Protein AF-A0A3D0IDB5-F1 (afdb_monomer_lite)

Foldseek 3Di:
DDDDDDDDDPVVVVVVVVVVVVVCVVVVVVVVVVVVVVVVVVVVVVVVVLVVVQVVVCVPPVDGDDDDPFVDDDDDPDDDDGD

Structure (mmCIF, N/CA/C/O backbone):
data_AF-A0A3D0IDB5-F1
#
_entry.id   AF-A0A3D0IDB5-F1
#
loop_
_atom_site.group_PDB
_atom_site.id
_atom_site.type_symbol
_atom_site.label_atom_id
_atom_site.label_alt_id
_atom_site.label_comp_id
_atom_site.label_asym_id
_atom_site.label_entity_id
_atom_site.label_seq_id
_atom_site.pdbx_PDB_ins_code
_atom_site.Cartn_x
_atom_site.Cartn_y
_atom_site.Cartn_z
_atom_site.occupancy
_atom_site.B_iso_or_equiv
_atom_site.auth_seq_id
_atom_site.auth_comp_id
_atom_site.auth_asym_id
_atom_site.auth_atom_id
_atom_site.pdbx_PDB_model_num
ATOM 1 N N . MET A 1 1 ? -55.399 14.729 14.667 1.00 54.41 1 MET A N 1
ATOM 2 C CA . MET A 1 1 ? -54.465 13.803 15.348 1.00 54.41 1 MET A CA 1
ATOM 3 C C . MET A 1 1 ? -53.038 14.226 15.043 1.00 54.41 1 MET A C 1
ATOM 5 O O . MET A 1 1 ? -52.571 14.039 13.928 1.00 54.41 1 MET A O 1
ATOM 9 N N . THR A 1 2 ? -52.370 14.869 15.995 1.00 58.38 2 THR A N 1
ATOM 10 C CA . THR A 1 2 ? -50.961 15.266 15.888 1.00 58.38 2 THR A CA 1
ATOM 11 C C . THR A 1 2 ? -50.079 14.065 16.219 1.00 58.38 2 THR A C 1
ATOM 13 O O . THR A 1 2 ? -50.108 13.527 17.323 1.00 58.38 2 THR A O 1
ATOM 16 N N . LYS A 1 3 ? -49.326 13.600 15.221 1.00 67.25 3 LYS A N 1
ATOM 17 C CA . LYS A 1 3 ? -48.372 12.494 15.339 1.00 67.25 3 LYS A CA 1
ATOM 18 C C . LYS A 1 3 ? -47.234 12.947 16.262 1.00 67.25 3 LYS A C 1
ATOM 20 O O . LYS A 1 3 ? -46.582 13.949 15.964 1.00 67.25 3 LYS A O 1
ATOM 25 N N . ARG A 1 4 ? -47.021 12.267 17.395 1.00 70.25 4 ARG A N 1
ATOM 26 C CA . ARG A 1 4 ? -45.870 12.552 18.269 1.00 70.25 4 ARG A CA 1
ATOM 27 C C . ARG A 1 4 ? -44.596 12.282 17.466 1.00 70.25 4 ARG A C 1
ATOM 29 O O . ARG A 1 4 ? -44.481 11.239 16.829 1.00 70.25 4 ARG A O 1
ATOM 36 N N . ARG A 1 5 ? -43.678 13.248 17.444 1.00 69.25 5 ARG A N 1
ATOM 37 C CA . ARG A 1 5 ? -42.334 13.048 16.899 1.00 69.25 5 ARG A CA 1
ATOM 38 C C . ARG A 1 5 ? -41.550 12.249 17.933 1.00 69.25 5 ARG A C 1
ATOM 40 O O . ARG A 1 5 ? -41.268 12.774 19.006 1.00 69.25 5 ARG A O 1
ATOM 47 N N . GLU A 1 6 ? -41.258 10.992 17.631 1.00 76.00 6 GLU A N 1
ATOM 48 C CA . GLU A 1 6 ? -40.328 10.195 18.427 1.00 76.00 6 GLU A CA 1
ATOM 49 C C . GLU A 1 6 ? -38.909 10.705 18.148 1.00 76.00 6 GLU A C 1
ATOM 51 O O . GLU A 1 6 ? -38.488 10.809 16.995 1.00 76.00 6 GLU A O 1
ATOM 56 N N . GLY A 1 7 ? -38.224 11.151 19.201 1.00 77.00 7 GLY A N 1
ATOM 57 C CA . GLY A 1 7 ? -36.839 11.606 19.138 1.00 77.00 7 GLY A CA 1
ATOM 58 C C . GLY A 1 7 ? -35.879 10.439 19.347 1.00 77.00 7 GLY A C 1
ATOM 59 O O . GLY A 1 7 ? -36.174 9.531 20.118 1.00 77.00 7 GLY A O 1
ATOM 60 N N . PHE A 1 8 ? -34.733 10.485 18.670 1.00 78.25 8 PHE A N 1
ATOM 61 C CA . PHE A 1 8 ? -33.651 9.515 18.828 1.00 78.25 8 PHE A CA 1
ATOM 62 C C . PHE A 1 8 ? -33.038 9.619 20.227 1.00 78.25 8 PHE A C 1
ATOM 64 O O . PHE A 1 8 ? -32.809 10.728 20.723 1.00 78.25 8 PHE A O 1
ATOM 71 N N . THR A 1 9 ? -32.762 8.489 20.872 1.00 90.56 9 THR A N 1
ATOM 72 C CA . THR A 1 9 ? -32.160 8.503 22.205 1.00 90.56 9 THR A CA 1
ATOM 73 C C . THR A 1 9 ? -30.643 8.680 22.113 1.00 90.56 9 THR A C 1
ATOM 75 O O . THR A 1 9 ? -29.980 8.201 21.193 1.00 90.56 9 THR A O 1
ATOM 78 N N . LEU A 1 10 ? -30.050 9.358 23.099 1.00 90.31 10 LEU A N 1
ATOM 79 C CA . LEU A 1 10 ? -28.590 9.488 23.171 1.00 90.31 10 LEU A CA 1
ATOM 80 C C . LEU A 1 10 ? -27.905 8.126 23.341 1.00 90.31 10 LEU A C 1
ATOM 82 O O . LEU A 1 10 ? -26.811 7.923 22.821 1.00 90.31 10 LEU A O 1
ATOM 86 N N . ILE A 1 11 ? -28.558 7.181 24.022 1.00 92.94 11 ILE A N 1
ATOM 87 C CA . ILE A 1 11 ? -28.011 5.840 24.239 1.00 92.94 11 ILE A CA 1
ATOM 88 C C . ILE A 1 11 ? -27.949 5.022 22.945 1.00 92.94 11 ILE A C 1
ATOM 90 O O . ILE A 1 11 ? -26.946 4.348 22.712 1.00 92.94 11 ILE A O 1
ATOM 94 N N . GLU A 1 12 ? -28.949 5.140 22.063 1.00 91.12 12 GLU A N 1
ATOM 95 C CA . GLU A 1 12 ? -28.894 4.536 20.726 1.00 91.12 12 GLU A CA 1
ATOM 96 C C . GLU A 1 12 ? -27.696 5.074 19.940 1.00 91.12 12 GLU A C 1
ATOM 98 O O . GLU A 1 12 ? -26.957 4.297 19.336 1.00 91.12 12 GLU A O 1
ATOM 103 N N . LEU A 1 13 ? -27.432 6.383 20.012 1.00 91.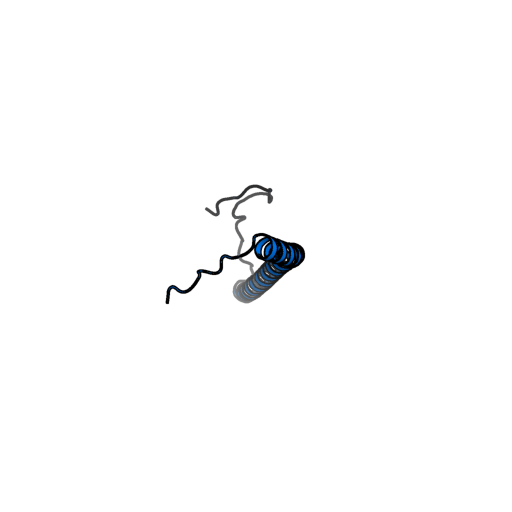75 13 LEU A N 1
ATOM 104 C CA . LEU A 1 13 ? -26.274 6.975 19.339 1.00 91.75 13 LEU A CA 1
ATOM 105 C C . LEU A 1 13 ? -24.949 6.450 19.908 1.00 91.75 13 LEU A C 1
ATOM 107 O O . LEU A 1 13 ? -24.031 6.136 19.151 1.00 91.75 13 LEU A O 1
ATOM 111 N N . MET A 1 14 ? -24.843 6.336 21.233 1.00 94.19 14 MET A N 1
ATOM 112 C CA . MET A 1 14 ? -23.614 5.888 21.893 1.00 94.19 14 MET A CA 1
ATOM 113 C C . MET A 1 14 ? -23.239 4.455 21.512 1.00 94.19 14 MET A C 1
ATOM 115 O O . MET A 1 14 ? -22.070 4.188 21.232 1.00 94.19 14 MET A O 1
ATOM 119 N N . ILE A 1 15 ? -24.214 3.543 21.452 1.00 95.25 1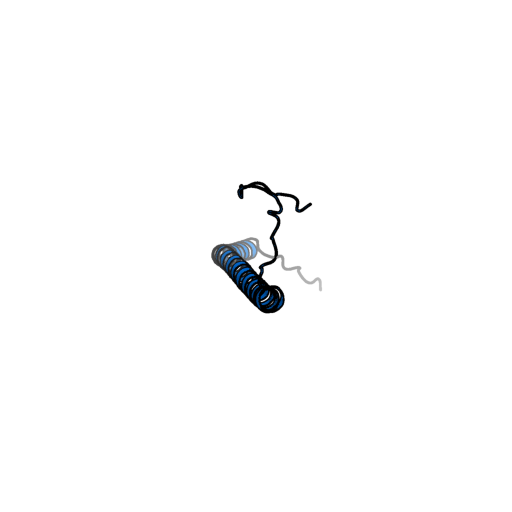5 ILE A N 1
ATOM 120 C CA . ILE A 1 15 ? -23.962 2.148 21.062 1.00 95.25 15 ILE A CA 1
ATOM 121 C C . ILE A 1 15 ? -23.511 2.078 19.597 1.00 95.25 15 ILE A C 1
ATOM 123 O O . ILE A 1 15 ? -22.559 1.365 19.279 1.00 95.25 15 ILE A O 1
ATOM 127 N N . VAL A 1 16 ? -24.129 2.862 18.710 1.00 95.88 16 VAL A N 1
ATOM 128 C CA . VAL A 1 16 ? -23.753 2.906 17.288 1.00 95.88 16 VAL A CA 1
ATOM 129 C C . VAL A 1 16 ? -22.311 3.384 17.110 1.00 95.88 16 VAL A C 1
ATOM 131 O O . VAL A 1 16 ? -21.533 2.741 16.403 1.00 95.88 16 VAL A O 1
ATOM 134 N N . VAL A 1 17 ? -21.918 4.469 17.783 1.00 96.12 17 VAL A N 1
ATOM 135 C CA . VAL A 1 17 ? -20.543 4.990 17.700 1.00 96.12 17 VAL A CA 1
ATOM 136 C C . VAL A 1 17 ? -19.539 3.999 18.293 1.00 96.12 17 VAL A C 1
ATOM 138 O O . VAL A 1 17 ? -18.462 3.823 17.726 1.00 96.12 17 VAL A O 1
ATOM 141 N N . ALA A 1 18 ? -19.893 3.298 19.375 1.00 96.31 18 ALA A N 1
ATOM 142 C CA . ALA A 1 18 ? -19.043 2.259 19.954 1.00 96.31 18 ALA A CA 1
ATOM 143 C C . ALA A 1 18 ? -18.795 1.101 18.970 1.00 96.31 18 ALA A C 1
ATOM 145 O O . ALA A 1 18 ? -17.650 0.691 18.778 1.00 96.31 18 ALA A O 1
ATOM 146 N N . ILE A 1 19 ? -19.840 0.617 18.288 1.00 97.31 19 ILE A N 1
ATOM 147 C CA . ILE A 1 19 ? -19.718 -0.453 17.286 1.00 97.31 19 ILE A CA 1
ATOM 148 C C . ILE A 1 19 ? -18.867 0.012 16.095 1.00 97.31 19 ILE A C 1
ATOM 150 O O . ILE A 1 19 ? -17.942 -0.695 15.691 1.00 97.31 19 ILE A O 1
ATOM 154 N N . ILE A 1 20 ? -19.122 1.213 15.561 1.00 97.38 20 ILE A N 1
ATOM 155 C CA . ILE A 1 20 ? -18.329 1.778 14.455 1.00 97.38 20 ILE A CA 1
ATOM 156 C C . ILE A 1 20 ? -16.864 1.957 14.876 1.00 97.38 20 ILE A C 1
ATOM 158 O O . ILE A 1 20 ? -15.970 1.663 14.086 1.00 97.38 20 ILE A O 1
ATOM 162 N N . GLY A 1 21 ? -16.603 2.372 16.119 1.00 97.44 21 GLY A N 1
ATOM 163 C CA . GLY A 1 21 ? -15.254 2.502 16.669 1.00 97.44 21 GLY A CA 1
ATOM 164 C C . GLY A 1 21 ? -14.485 1.178 16.682 1.00 97.44 21 GLY A C 1
ATOM 165 O O . GLY A 1 21 ? -13.338 1.133 16.234 1.00 97.44 21 GLY A O 1
ATOM 166 N N . ILE A 1 22 ? -15.125 0.085 17.116 1.00 97.19 22 ILE A N 1
ATOM 167 C CA . ILE A 1 22 ? -14.520 -1.259 17.117 1.00 97.19 22 ILE A CA 1
ATOM 168 C C . ILE A 1 22 ? -14.224 -1.721 15.684 1.00 97.19 22 ILE A C 1
ATOM 170 O O . ILE A 1 22 ? -13.124 -2.196 15.397 1.00 97.19 22 ILE A O 1
ATOM 174 N N . LEU A 1 23 ? -15.181 -1.545 14.766 1.00 97.81 23 LEU A N 1
ATOM 175 C CA . LEU A 1 23 ? -14.999 -1.913 13.360 1.00 97.81 23 LEU A CA 1
ATOM 176 C C . LEU A 1 23 ? -13.871 -1.103 12.707 1.00 97.81 23 LEU A C 1
ATOM 178 O O . LEU A 1 23 ? -13.023 -1.675 12.022 1.00 97.81 23 LEU A O 1
ATOM 182 N N . ALA A 1 24 ? -13.818 0.208 12.952 1.00 97.25 24 ALA A N 1
ATOM 183 C CA . ALA A 1 24 ? -12.797 1.095 12.403 1.00 97.25 24 ALA A CA 1
ATOM 184 C C . ALA A 1 24 ? -11.392 0.744 12.914 1.00 97.25 24 AL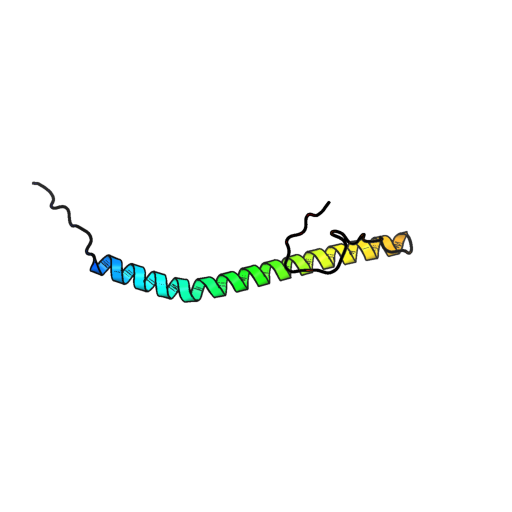A A C 1
ATOM 186 O O . ALA A 1 24 ? -10.449 0.711 12.121 1.00 97.25 24 ALA A O 1
ATOM 187 N N . ALA A 1 25 ? -11.252 0.412 14.202 1.00 97.00 25 ALA A N 1
ATOM 188 C CA . ALA A 1 25 ? -9.971 0.038 14.799 1.00 97.00 25 ALA A CA 1
ATOM 189 C C . ALA A 1 25 ? -9.324 -1.179 14.112 1.00 97.00 25 ALA A C 1
ATOM 191 O O . ALA A 1 25 ? -8.104 -1.223 13.961 1.00 97.00 25 ALA A O 1
ATOM 192 N N . ILE A 1 26 ? -10.130 -2.141 13.650 1.00 96.81 26 ILE A N 1
ATOM 193 C CA . ILE A 1 26 ? -9.651 -3.331 12.929 1.00 96.81 26 ILE A CA 1
ATOM 194 C C . ILE A 1 26 ? -9.515 -3.046 11.424 1.00 96.81 26 ILE A C 1
ATOM 196 O O . ILE A 1 26 ? -8.548 -3.468 10.783 1.00 96.81 26 ILE A O 1
ATOM 200 N N . ALA A 1 27 ? -10.470 -2.318 10.842 1.00 97.19 27 ALA A N 1
ATOM 201 C CA . ALA A 1 27 ? -10.536 -2.088 9.403 1.00 97.19 27 ALA A CA 1
ATOM 202 C C . ALA A 1 27 ? -9.421 -1.165 8.890 1.00 97.19 27 ALA A C 1
ATOM 204 O O . ALA A 1 27 ? -8.825 -1.457 7.853 1.00 97.19 27 ALA A O 1
ATOM 205 N N . ILE A 1 28 ? -9.101 -0.084 9.609 1.00 96.62 28 ILE A N 1
ATOM 206 C CA . ILE A 1 28 ? -8.097 0.908 9.190 1.00 96.62 28 ILE A CA 1
ATOM 207 C C . ILE A 1 28 ? -6.706 0.281 8.974 1.00 96.62 28 ILE A C 1
ATOM 209 O O . ILE A 1 28 ? -6.176 0.410 7.866 1.00 96.62 28 ILE A O 1
ATOM 213 N N . PRO A 1 29 ? -6.090 -0.423 9.947 1.00 96.25 29 PRO A N 1
ATOM 214 C CA . PRO A 1 29 ? -4.763 -1.003 9.739 1.00 96.25 29 PRO A CA 1
ATOM 215 C C . PRO A 1 29 ? -4.760 -2.070 8.637 1.00 96.25 29 PRO A C 1
ATOM 217 O O . PRO A 1 29 ? -3.810 -2.148 7.854 1.00 96.25 29 PRO A O 1
ATOM 220 N N . ASN A 1 30 ? -5.833 -2.862 8.522 1.00 97.19 30 ASN A N 1
ATOM 221 C CA . ASN A 1 30 ? -5.958 -3.859 7.461 1.00 97.19 30 ASN A CA 1
ATOM 222 C C . ASN A 1 30 ? -6.039 -3.204 6.071 1.00 97.19 30 ASN A C 1
ATOM 224 O O . ASN A 1 30 ? -5.353 -3.624 5.138 1.00 97.19 30 ASN A O 1
ATOM 228 N N . PHE A 1 31 ? -6.814 -2.128 5.942 1.00 96.38 31 PHE A N 1
ATOM 229 C CA . PHE A 1 31 ? -6.930 -1.366 4.703 1.00 96.38 31 PHE A CA 1
ATOM 230 C C . PHE A 1 31 ? -5.603 -0.710 4.297 1.00 96.38 31 PHE A C 1
ATOM 232 O O . PHE A 1 31 ? -5.216 -0.779 3.130 1.00 96.38 31 PHE A O 1
ATOM 239 N N . LEU A 1 32 ? -4.854 -0.148 5.252 1.00 96.81 32 LEU A N 1
ATOM 240 C CA . LEU A 1 32 ? -3.514 0.393 4.997 1.00 96.81 32 LEU A CA 1
ATOM 241 C C . LEU A 1 32 ? -2.554 -0.694 4.495 1.00 96.81 32 LEU A C 1
ATOM 243 O O . LEU A 1 32 ? -1.850 -0.494 3.503 1.00 96.81 32 LEU A O 1
ATOM 247 N N . LYS A 1 33 ? -2.565 -1.876 5.121 1.00 96.31 33 LYS A N 1
ATOM 248 C CA . LYS A 1 33 ? -1.769 -3.025 4.670 1.00 96.31 33 LYS A CA 1
ATOM 249 C C . LYS A 1 33 ? -2.170 -3.475 3.264 1.00 96.31 33 LYS A C 1
ATOM 251 O O . LYS A 1 33 ? -1.295 -3.766 2.450 1.00 96.31 33 LYS A O 1
ATOM 256 N N . PHE A 1 34 ? -3.467 -3.517 2.959 1.00 96.56 34 PHE A N 1
ATOM 257 C CA . PHE A 1 34 ? -3.964 -3.848 1.625 1.00 96.56 34 PHE A CA 1
ATOM 258 C C . PHE A 1 34 ? -3.485 -2.841 0.572 1.00 96.56 34 PHE A C 1
ATOM 260 O O . PHE A 1 34 ? -2.940 -3.256 -0.450 1.00 96.56 34 PHE A O 1
ATOM 267 N N . GLN A 1 35 ? -3.592 -1.535 0.844 1.00 96.62 35 GLN A N 1
ATOM 268 C CA . GLN A 1 35 ? -3.070 -0.499 -0.050 1.00 96.62 35 GLN A CA 1
ATOM 269 C C . GLN A 1 35 ? -1.569 -0.656 -0.301 1.00 96.62 35 GLN A C 1
ATOM 271 O O . GLN A 1 35 ? -1.133 -0.597 -1.448 1.00 96.62 35 GLN A O 1
ATOM 276 N N . LEU A 1 36 ? -0.775 -0.882 0.750 1.00 94.81 36 LEU A N 1
ATOM 277 C CA . LEU A 1 36 ? 0.666 -1.100 0.606 1.00 94.81 36 LEU A CA 1
ATOM 278 C C . LEU A 1 36 ? 0.957 -2.324 -0.267 1.00 94.81 36 LEU A C 1
ATOM 280 O O . LEU A 1 36 ? 1.751 -2.224 -1.198 1.00 94.81 36 LEU A O 1
ATOM 284 N N . ARG A 1 37 ? 0.264 -3.449 -0.040 1.00 95.62 37 ARG A N 1
ATOM 285 C CA . ARG A 1 37 ? 0.407 -4.650 -0.881 1.00 95.62 37 ARG A CA 1
ATOM 286 C C . ARG A 1 37 ? 0.042 -4.374 -2.339 1.00 95.62 37 ARG A C 1
ATOM 288 O O . ARG A 1 37 ? 0.772 -4.813 -3.225 1.00 95.62 37 ARG A O 1
ATOM 295 N N . SER A 1 38 ? -1.030 -3.623 -2.584 1.00 96.00 38 SER A N 1
ATOM 296 C CA . SER A 1 38 ? -1.430 -3.212 -3.933 1.00 96.00 38 SER A CA 1
ATOM 297 C C . SER A 1 38 ? -0.327 -2.404 -4.615 1.00 96.00 38 SER A C 1
ATOM 299 O O . SER A 1 38 ? 0.101 -2.764 -5.707 1.00 96.00 38 SER A O 1
ATOM 301 N N . LYS A 1 39 ? 0.213 -1.383 -3.935 1.00 93.81 39 LYS A N 1
ATOM 302 C CA . LYS A 1 39 ? 1.311 -0.553 -4.457 1.00 93.81 39 LYS A CA 1
ATOM 303 C C . LYS A 1 39 ? 2.575 -1.368 -4.736 1.00 93.81 39 LYS A C 1
ATOM 305 O O . LYS A 1 39 ? 3.222 -1.168 -5.757 1.00 93.81 39 LYS A O 1
ATOM 310 N N . THR A 1 40 ? 2.920 -2.321 -3.867 1.00 94.31 40 THR A N 1
ATOM 311 C CA . THR A 1 40 ? 4.067 -3.213 -4.118 1.00 94.31 40 THR A CA 1
ATOM 312 C C . THR A 1 40 ? 3.833 -4.154 -5.301 1.00 94.31 40 THR A C 1
ATOM 314 O O . THR A 1 40 ? 4.771 -4.450 -6.037 1.00 94.31 40 THR A O 1
ATOM 317 N N . GLY A 1 41 ? 2.593 -4.612 -5.505 1.00 95.69 41 GLY A N 1
ATOM 318 C CA . GLY A 1 41 ? 2.222 -5.438 -6.654 1.00 95.69 41 GLY A CA 1
ATOM 319 C C . GLY A 1 41 ? 2.329 -4.668 -7.968 1.00 95.69 41 GLY A C 1
ATOM 320 O O . GLY A 1 41 ? 2.930 -5.164 -8.917 1.00 95.69 41 GLY A O 1
ATOM 321 N N . GLU A 1 42 ? 1.825 -3.435 -7.988 1.00 94.62 42 GLU A N 1
ATOM 322 C CA . GLU A 1 42 ? 1.942 -2.517 -9.123 1.00 94.62 42 GLU A CA 1
ATOM 323 C C . GLU A 1 42 ? 3.409 -2.219 -9.458 1.00 94.62 42 GLU A C 1
ATOM 325 O O . GLU A 1 42 ? 3.830 -2.385 -10.601 1.00 94.62 42 GLU A O 1
ATOM 330 N N . ALA A 1 43 ? 4.226 -1.884 -8.453 1.00 92.94 43 ALA A N 1
ATOM 331 C CA . ALA A 1 43 ? 5.656 -1.655 -8.647 1.00 92.94 43 ALA A CA 1
ATOM 332 C C . ALA A 1 43 ? 6.355 -2.879 -9.262 1.00 92.94 43 ALA A C 1
ATOM 334 O O . ALA A 1 43 ? 7.148 -2.739 -10.191 1.00 92.94 43 ALA A O 1
ATOM 335 N N . LYS A 1 44 ? 6.030 -4.091 -8.793 1.00 95.06 44 LYS A N 1
ATOM 336 C CA . LYS A 1 44 ? 6.582 -5.333 -9.349 1.00 95.06 44 LYS A CA 1
ATOM 337 C C . LYS A 1 44 ? 6.180 -5.538 -10.813 1.00 95.06 44 LYS A C 1
ATOM 339 O O . LYS A 1 44 ? 7.024 -5.944 -11.607 1.00 95.06 44 LYS A O 1
ATOM 344 N N . ALA A 1 45 ? 4.923 -5.267 -11.165 1.00 96.25 45 ALA A N 1
ATOM 345 C CA . ALA A 1 45 ? 4.441 -5.381 -12.539 1.00 96.25 45 ALA A CA 1
ATOM 346 C C . ALA A 1 45 ? 5.138 -4.375 -13.469 1.00 96.25 45 ALA A C 1
ATOM 348 O O . ALA A 1 45 ? 5.635 -4.760 -14.525 1.00 96.25 45 ALA A O 1
ATOM 349 N N . ASN A 1 46 ? 5.263 -3.118 -13.035 1.00 94.94 46 ASN A N 1
ATOM 350 C CA . ASN A 1 46 ? 5.941 -2.072 -13.800 1.00 94.94 46 ASN A CA 1
ATOM 351 C C . ASN A 1 46 ? 7.425 -2.403 -14.018 1.00 94.94 46 ASN A C 1
ATOM 353 O O . ASN A 1 46 ? 7.922 -2.290 -15.135 1.00 94.94 46 ASN A O 1
ATOM 357 N N . LEU A 1 47 ? 8.127 -2.878 -12.983 1.00 93.69 47 LEU A N 1
ATOM 358 C CA . LEU A 1 47 ? 9.527 -3.303 -13.106 1.00 93.69 47 LEU A CA 1
ATOM 359 C C . LEU A 1 47 ? 9.699 -4.496 -14.053 1.00 93.69 47 LEU A C 1
ATOM 361 O O . LEU A 1 47 ? 10.672 -4.538 -14.801 1.00 93.69 47 LEU A O 1
ATOM 365 N N . ALA A 1 48 ? 8.769 -5.456 -14.042 1.00 95.81 48 ALA A N 1
ATOM 366 C CA . ALA A 1 48 ? 8.800 -6.579 -14.975 1.00 95.81 48 ALA A CA 1
ATOM 367 C C . ALA A 1 48 ? 8.617 -6.111 -16.428 1.00 95.81 48 ALA A C 1
ATOM 369 O O . ALA A 1 48 ? 9.363 -6.547 -17.299 1.00 95.81 48 ALA A O 1
ATOM 370 N N . ALA A 1 49 ? 7.687 -5.183 -16.676 1.00 95.50 49 ALA A N 1
ATOM 371 C CA . ALA A 1 49 ? 7.478 -4.606 -18.002 1.00 95.50 49 ALA A CA 1
ATOM 372 C C . ALA A 1 49 ? 8.714 -3.839 -18.504 1.00 95.50 49 ALA A C 1
ATOM 374 O O . ALA A 1 49 ? 9.136 -4.044 -19.640 1.00 95.50 49 ALA A O 1
ATOM 375 N N . ILE A 1 50 ? 9.330 -3.014 -17.645 1.00 93.12 50 ILE A N 1
ATOM 376 C CA . ILE A 1 50 ? 10.582 -2.306 -17.962 1.00 93.12 50 ILE A CA 1
ATOM 377 C C . ILE A 1 50 ? 11.682 -3.310 -18.306 1.00 93.12 50 ILE A C 1
ATOM 379 O O . ILE A 1 50 ? 12.334 -3.171 -19.333 1.00 93.12 50 ILE A O 1
ATOM 383 N N . ARG A 1 51 ? 11.857 -4.356 -17.490 1.00 93.31 51 ARG A N 1
ATOM 384 C CA . ARG A 1 51 ? 12.855 -5.399 -17.745 1.00 93.31 51 ARG A CA 1
ATOM 385 C C . ARG A 1 51 ? 12.667 -6.047 -19.116 1.00 93.31 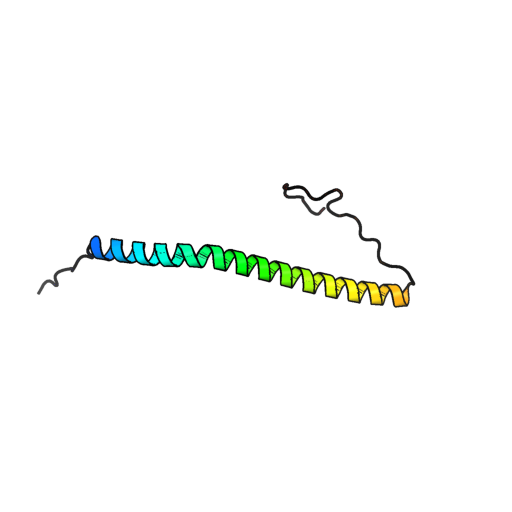51 ARG A C 1
ATOM 387 O O . ARG A 1 51 ? 13.641 -6.194 -19.840 1.00 93.31 51 ARG A O 1
ATOM 394 N N . THR A 1 52 ? 11.443 -6.428 -19.471 1.00 96.06 52 THR A N 1
ATOM 395 C CA . THR A 1 52 ? 11.166 -7.037 -20.780 1.00 96.06 52 THR A CA 1
ATOM 396 C C . THR A 1 52 ? 11.462 -6.072 -21.929 1.00 96.06 52 THR A C 1
ATOM 398 O O . THR A 1 52 ? 12.014 -6.491 -22.943 1.00 96.06 52 THR A O 1
ATOM 401 N N . ALA A 1 53 ? 11.139 -4.786 -21.777 1.00 93.69 53 ALA A N 1
ATOM 402 C CA . ALA A 1 53 ? 11.463 -3.773 -22.780 1.00 93.69 53 ALA A CA 1
ATOM 403 C C . ALA A 1 53 ? 12.984 -3.592 -22.948 1.00 93.69 53 ALA A C 1
ATOM 405 O O . ALA A 1 53 ? 13.478 -3.573 -24.072 1.00 93.69 53 ALA A O 1
ATOM 406 N N . GLU A 1 54 ? 13.724 -3.528 -21.840 1.00 93.19 54 GLU A N 1
ATOM 407 C CA . GLU A 1 54 ? 15.189 -3.437 -21.829 1.00 93.19 54 GLU A CA 1
ATOM 408 C C . GLU A 1 54 ? 15.857 -4.680 -22.433 1.00 93.19 54 GLU A C 1
ATOM 410 O O . GLU A 1 54 ? 16.800 -4.554 -23.208 1.00 93.19 54 GLU A O 1
ATOM 415 N N . GLU A 1 55 ? 15.362 -5.885 -22.131 1.00 95.12 55 GLU A N 1
ATOM 416 C CA . GLU A 1 55 ? 15.848 -7.132 -22.742 1.00 95.12 55 GLU A CA 1
ATOM 417 C C . GLU A 1 55 ? 15.626 -7.131 -24.268 1.00 95.12 55 GLU A C 1
ATOM 419 O O . GLU A 1 55 ? 16.512 -7.542 -25.020 1.00 95.12 55 GLU A O 1
ATOM 424 N N . GLY A 1 56 ? 14.485 -6.611 -24.737 1.00 94.69 56 GLY A N 1
ATOM 425 C CA . GLY A 1 56 ? 14.216 -6.419 -26.165 1.00 94.69 56 GLY A CA 1
ATOM 426 C C . GLY A 1 56 ? 15.172 -5.418 -26.817 1.00 94.69 56 GLY A C 1
ATOM 427 O O . GLY A 1 56 ? 15.746 -5.707 -27.865 1.00 94.69 56 GLY A O 1
ATOM 428 N N . TYR A 1 57 ? 15.408 -4.279 -26.164 1.00 94.19 57 TYR A N 1
ATOM 429 C CA . TYR A 1 57 ? 16.340 -3.259 -26.643 1.00 94.19 57 TYR A CA 1
ATOM 430 C C . TYR A 1 57 ? 17.781 -3.784 -26.707 1.00 94.19 57 TYR A C 1
ATOM 432 O O . TYR A 1 57 ? 18.474 -3.608 -27.710 1.00 94.19 57 TYR A O 1
ATOM 440 N N . PHE A 1 58 ? 18.216 -4.510 -25.676 1.00 95.69 58 PHE A N 1
ATOM 441 C CA . PHE A 1 58 ? 19.535 -5.131 -25.651 1.00 95.69 58 PHE A CA 1
ATOM 442 C C . PHE A 1 58 ? 19.710 -6.144 -26.788 1.00 95.69 58 PHE A C 1
ATOM 444 O O . PHE A 1 58 ? 20.775 -6.193 -27.399 1.00 95.69 58 PHE A O 1
ATOM 451 N N . SER A 1 59 ? 18.671 -6.921 -27.114 1.00 96.06 59 SER A N 1
ATOM 452 C CA . SER A 1 59 ? 18.724 -7.867 -28.234 1.00 96.06 59 SER A CA 1
ATOM 453 C C . SER A 1 59 ? 18.954 -7.191 -29.592 1.00 96.06 59 SER A C 1
ATOM 455 O O . SER A 1 59 ? 19.492 -7.838 -30.488 1.00 96.06 59 SER A O 1
ATOM 457 N N . GLU A 1 60 ? 18.541 -5.935 -29.768 1.00 95.88 60 GLU A N 1
ATOM 458 C CA . GLU A 1 60 ? 18.673 -5.197 -31.031 1.00 95.88 60 GLU A CA 1
ATOM 459 C C . GLU A 1 60 ? 19.965 -4.365 -31.084 1.00 95.88 60 GLU A C 1
ATOM 461 O O . GLU A 1 60 ? 20.665 -4.364 -32.096 1.00 95.88 60 GLU A O 1
ATOM 466 N N . TYR A 1 61 ? 20.324 -3.705 -29.979 1.00 93.75 61 TYR A N 1
ATOM 467 C CA . TYR A 1 61 ? 21.410 -2.717 -29.936 1.00 93.75 61 TYR A CA 1
ATOM 468 C C . TYR A 1 61 ? 22.644 -3.169 -29.139 1.00 93.75 61 TYR A C 1
ATOM 470 O O . TYR A 1 61 ? 23.625 -2.431 -29.059 1.00 93.75 61 TYR A O 1
ATOM 478 N N . SER A 1 62 ? 22.624 -4.370 -28.545 1.00 94.00 62 SER A N 1
ATOM 479 C CA . SER A 1 62 ? 23.695 -4.918 -27.686 1.00 94.00 62 SER A CA 1
ATOM 480 C C . SER A 1 62 ? 24.095 -4.009 -26.511 1.00 94.00 62 SER A C 1
ATOM 482 O O . SER A 1 62 ? 25.206 -4.098 -25.987 1.00 94.00 62 SER A O 1
ATOM 484 N N . THR A 1 63 ? 23.193 -3.125 -26.085 1.00 91.88 63 THR A N 1
ATOM 485 C CA . THR A 1 63 ? 23.375 -2.214 -24.951 1.00 91.88 63 THR A CA 1
ATOM 486 C C . THR A 1 63 ? 22.039 -1.977 -24.255 1.00 91.88 63 THR A C 1
ATOM 488 O O . THR A 1 63 ? 20.996 -2.070 -24.892 1.00 91.88 63 THR A O 1
ATOM 491 N N . TYR A 1 64 ? 22.062 -1.682 -22.955 1.00 91.00 64 TYR A N 1
ATOM 492 C CA . TYR A 1 64 ? 20.876 -1.250 -22.205 1.00 91.00 64 TYR A CA 1
ATOM 493 C C . TYR A 1 64 ? 20.703 0.266 -22.296 1.00 91.00 64 TYR A C 1
ATOM 495 O O . TYR A 1 64 ? 21.677 0.989 -22.544 1.00 91.00 64 TYR A O 1
ATOM 503 N N . VAL A 1 65 ? 19.483 0.755 -22.065 1.00 87.94 65 VAL A N 1
ATOM 504 C CA . VAL A 1 65 ? 19.234 2.196 -22.006 1.00 87.94 65 VAL A CA 1
ATOM 505 C C . VAL A 1 65 ? 19.845 2.758 -20.725 1.00 87.94 65 VAL A C 1
ATOM 507 O O . VAL A 1 65 ? 19.694 2.218 -19.627 1.00 87.94 65 VAL A O 1
ATOM 510 N N . VAL A 1 66 ? 20.550 3.881 -20.853 1.00 81.38 66 VAL A N 1
ATOM 511 C CA . VAL A 1 66 ? 21.081 4.591 -19.690 1.00 81.38 66 VAL A CA 1
ATOM 512 C C . VAL A 1 66 ? 19.921 5.265 -18.965 1.00 81.38 66 VAL A C 1
ATOM 514 O O . VAL A 1 66 ? 19.381 6.272 -19.423 1.00 81.38 66 VAL A O 1
ATOM 517 N N . ALA A 1 67 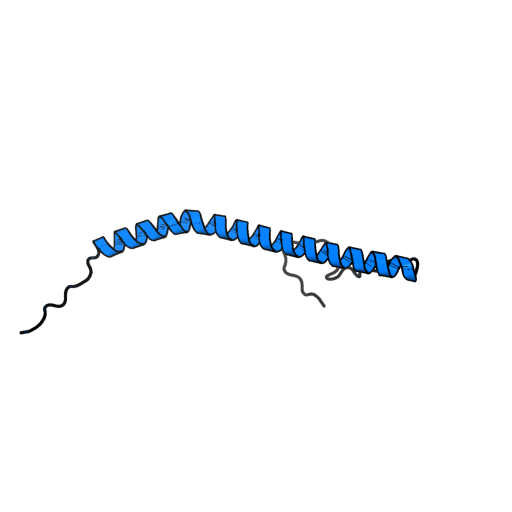? 19.546 4.727 -17.808 1.00 72.69 67 ALA A N 1
ATOM 518 C CA . ALA A 1 67 ? 18.619 5.400 -16.914 1.00 72.69 67 ALA A CA 1
ATO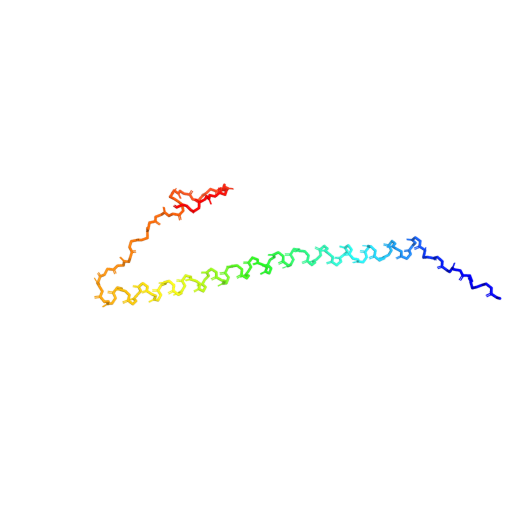M 519 C C . ALA A 1 67 ? 19.338 6.573 -16.230 1.00 72.69 67 ALA A C 1
ATOM 521 O O . ALA A 1 67 ? 20.260 6.379 -15.434 1.00 72.69 67 ALA A O 1
ATOM 522 N N . ALA A 1 68 ? 18.909 7.802 -16.518 1.00 73.19 68 ALA A N 1
ATOM 523 C CA . ALA A 1 68 ? 19.308 8.946 -15.712 1.00 73.19 68 ALA A CA 1
ATOM 524 C C . ALA A 1 68 ? 18.726 8.780 -14.301 1.00 73.19 68 ALA A C 1
ATOM 526 O O . ALA A 1 68 ? 17.541 8.477 -14.143 1.00 73.19 68 ALA A O 1
ATOM 527 N N . GLN A 1 69 ? 19.545 8.982 -13.264 1.00 70.19 69 GLN A N 1
ATOM 528 C CA . GLN A 1 69 ? 19.028 9.066 -11.902 1.00 70.19 69 GLN A CA 1
ATOM 529 C C . GLN A 1 69 ? 18.157 10.312 -11.807 1.00 70.19 69 GLN A C 1
ATOM 531 O O . GLN A 1 69 ? 18.673 11.417 -11.651 1.00 70.19 69 GLN A O 1
ATOM 536 N N . ASN A 1 70 ? 16.846 10.132 -11.894 1.00 72.62 70 ASN A N 1
ATOM 537 C CA . ASN A 1 70 ? 15.903 11.200 -11.649 1.00 72.62 70 ASN A CA 1
ATOM 538 C C . ASN A 1 70 ? 14.911 10.766 -10.573 1.00 72.62 70 ASN A C 1
ATOM 540 O O . ASN A 1 70 ? 14.431 9.639 -10.642 1.00 72.62 70 ASN A O 1
ATOM 544 N N . PRO A 1 71 ? 14.633 11.607 -9.563 1.00 70.50 71 PRO A N 1
ATOM 545 C CA . PRO A 1 71 ? 15.430 12.761 -9.136 1.00 70.50 71 PRO A CA 1
ATOM 546 C C . PRO A 1 71 ? 16.810 12.317 -8.603 1.00 70.50 71 PRO A C 1
ATOM 548 O O . PRO A 1 71 ? 16.898 11.429 -7.758 1.00 70.50 71 PRO A O 1
ATOM 551 N N . GLY A 1 72 ? 17.898 12.933 -9.077 1.00 73.44 72 GLY A N 1
ATOM 552 C CA . GLY A 1 72 ? 19.269 12.467 -8.805 1.00 73.44 72 GLY A CA 1
ATOM 553 C C . GLY A 1 72 ? 19.681 12.483 -7.327 1.00 73.44 72 GLY A C 1
ATOM 554 O O . GLY A 1 72 ? 19.436 13.462 -6.626 1.00 73.44 72 GLY A O 1
ATOM 555 N N . GLY A 1 73 ? 20.322 11.422 -6.828 1.00 73.31 73 GLY A N 1
ATOM 556 C CA . GLY A 1 73 ? 20.814 11.299 -5.443 1.00 73.31 73 GLY A CA 1
ATOM 557 C C . GLY A 1 73 ? 20.087 10.247 -4.593 1.00 73.31 73 GLY A C 1
ATOM 558 O O . GLY A 1 73 ? 19.072 9.690 -5.003 1.00 73.31 73 GLY A O 1
ATOM 559 N N . ASN A 1 74 ? 20.616 9.968 -3.397 1.00 75.81 74 ASN A N 1
ATOM 560 C CA . ASN A 1 74 ? 20.096 8.909 -2.523 1.00 75.81 74 ASN A CA 1
ATOM 561 C C . ASN A 1 74 ? 18.654 9.206 -2.052 1.00 75.81 74 ASN A C 1
ATOM 563 O O . ASN A 1 74 ? 18.336 10.368 -1.772 1.00 75.81 74 ASN A O 1
ATOM 567 N N . PRO A 1 75 ? 17.781 8.188 -1.927 1.00 75.69 75 PRO A N 1
ATOM 568 C CA . PRO A 1 75 ? 16.430 8.381 -1.418 1.00 75.69 75 PRO A CA 1
ATOM 569 C C . PRO A 1 75 ? 16.468 8.884 0.032 1.00 75.69 75 PRO A C 1
ATOM 571 O O . PRO A 1 75 ? 17.149 8.323 0.889 1.00 75.69 75 PRO A O 1
ATOM 574 N N . THR A 1 76 ? 15.728 9.957 0.302 1.00 80.56 76 THR A N 1
ATOM 575 C CA . THR A 1 76 ? 15.536 10.545 1.635 1.00 80.56 76 THR A CA 1
ATOM 576 C C . THR A 1 76 ? 14.043 10.594 1.961 1.00 80.56 76 THR A C 1
ATOM 578 O O . THR A 1 76 ? 13.202 10.408 1.083 1.00 80.56 76 THR A O 1
ATOM 581 N N . ASN A 1 77 ? 13.686 10.895 3.212 1.00 79.75 77 ASN A N 1
ATOM 582 C CA . ASN A 1 77 ? 12.283 11.050 3.635 1.00 79.75 77 ASN A CA 1
ATOM 583 C C . ASN A 1 77 ? 11.596 12.317 3.073 1.00 79.75 77 ASN A C 1
ATOM 585 O O . ASN A 1 77 ? 10.482 12.646 3.477 1.00 79.75 77 ASN A O 1
ATOM 589 N N . LEU A 1 78 ? 12.252 13.058 2.174 1.00 80.12 78 LEU A N 1
ATOM 590 C CA . LEU A 1 78 ? 11.739 14.294 1.592 1.00 80.12 78 LEU A CA 1
ATOM 591 C C . LEU A 1 78 ? 11.059 14.016 0.248 1.00 80.12 78 LEU A C 1
ATOM 593 O O . LEU A 1 78 ? 11.562 13.257 -0.580 1.00 80.12 78 LEU A O 1
ATOM 597 N N . LYS A 1 79 ? 9.925 14.681 -0.003 1.00 75.44 79 LYS A N 1
ATOM 598 C CA . LYS A 1 79 ? 9.261 14.650 -1.312 1.00 75.44 79 LYS A CA 1
ATOM 599 C C . LYS A 1 79 ? 10.147 15.364 -2.336 1.00 75.44 79 LYS A C 1
ATOM 601 O O . LYS A 1 79 ? 10.466 16.536 -2.157 1.00 75.44 79 LYS A O 1
ATOM 606 N N . ARG A 1 80 ? 10.516 14.676 -3.417 1.00 70.75 80 ARG A N 1
ATOM 607 C CA . ARG A 1 80 ? 11.330 15.238 -4.504 1.00 70.75 80 ARG A CA 1
ATOM 608 C C . ARG A 1 80 ? 10.493 15.445 -5.760 1.00 70.75 80 ARG A C 1
ATOM 610 O O . ARG A 1 80 ? 9.592 14.657 -6.047 1.00 70.75 80 ARG A O 1
ATOM 617 N N . VAL A 1 81 ? 10.780 16.530 -6.471 1.00 70.81 81 VAL A N 1
ATOM 618 C CA . VAL A 1 81 ? 10.151 16.850 -7.754 1.00 70.81 81 VAL A CA 1
ATOM 619 C C . VAL A 1 81 ? 10.920 16.125 -8.852 1.00 70.81 81 VAL A C 1
ATOM 621 O O . VAL A 1 81 ? 12.148 16.150 -8.866 1.00 70.81 81 VAL A O 1
ATOM 624 N N . TRP A 1 82 ? 10.181 15.459 -9.733 1.00 67.88 82 TRP A N 1
ATOM 625 C CA . TRP A 1 82 ? 10.705 14.848 -10.947 1.00 67.88 82 TRP A CA 1
ATOM 626 C C . TRP A 1 82 ? 10.743 15.940 -12.020 1.00 67.88 82 TRP A C 1
ATOM 628 O O . TRP A 1 82 ? 9.705 16.251 -12.600 1.00 67.88 82 TRP A O 1
ATOM 638 N N . THR A 1 83 ? 11.894 16.591 -12.185 1.00 63.34 83 THR A N 1
ATOM 639 C CA . THR A 1 83 ? 12.180 17.497 -13.313 1.00 63.34 83 THR A CA 1
ATOM 640 C C . THR A 1 83 ? 13.071 16.794 -14.305 1.00 63.34 83 THR A C 1
ATOM 642 O O . THR A 1 83 ? 14.127 16.309 -13.841 1.00 63.34 83 THR A O 1
#

pLDDT: mean 87.82, std 11.24, range [54.41, 97.81]

Secondary structure (DSSP, 8-state):
-----PPPPHHHHHHHHHHHHHHHHHHHHHHHHHHHHHHHHHHHHHHHHHHHHHHHHHHHHSS------SS-S---SS-----

Radius of gyration: 26.91 Å; chains: 1; bounding box: 78×25×55 Å

Sequence (83 aa):
MTKRREGFTLIELMIVVAIIGILAAIAIPNFLKFQLRSKTGEAKANLAAIRTAEEGYFSEYSTYVVAAQNPGGNPTNLKRVWT